Protein AF-A0A0L7K1T4-F1 (afdb_monomer)

Organism: Operophtera brumata (NCBI:txid104452)

Nearest PDB structures (foldseek):
  3ml4-assembly2_C  TM=9.241E-01  e=2.033E-04  Mus musculus
  3ml4-assembly2_D  TM=9.144E-01  e=3.944E-04  Mus musculus
  3ml4-assembly1_A  TM=9.042E-01  e=3.714E-04  Mus musculus
  2v76-assemb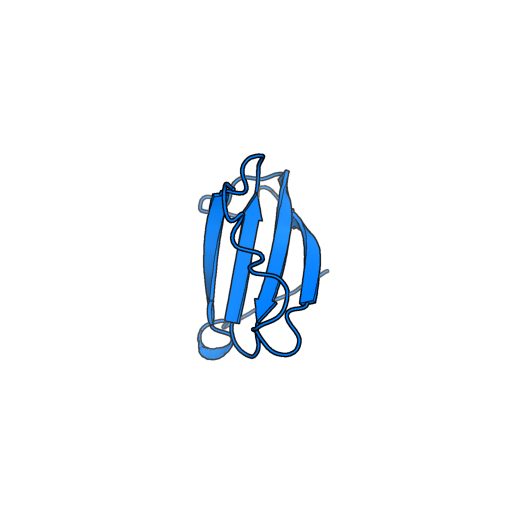ly1_A  TM=8.029E-01  e=4.267E-01  Homo sapiens
  7stt-assembly1_A  TM=5.246E-01  e=4.813E-01  Pedobacter yulinensis

Sequence (67 aa):
MFASPQVGTQLGSSKEFLVMIGGGNKKLPAGPARLHLQGRRFTLTSGVPPRLLGLWELAHLRFCRFY

pLDDT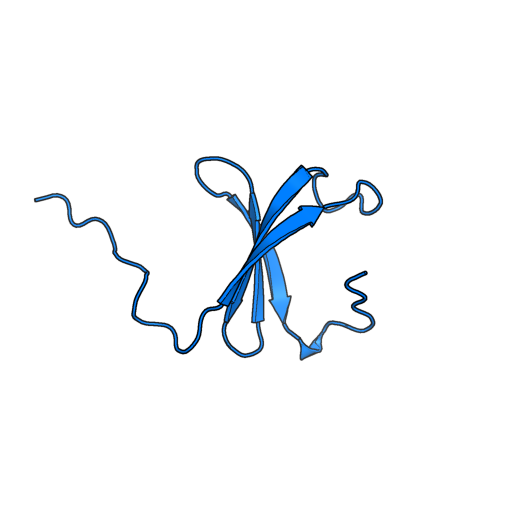: mean 72.6, std 16.74, range [32.94, 89.88]

Radius of gyration: 13.57 Å; Cα contacts (8 Å, |Δi|>4): 90; chains: 1; bounding box: 40×17×34 Å

Mean predicted aligned error: 10.36 Å

InterPro domains:
  IPR011993 PH-like domain superfamily [G3DSA:2.30.29.30] (14-66)
  IPR037746 Protein Dok-7 [PTHR21636] (9-62)

Secondary structure (DSSP, 8-state):
------TTSSSTT-EEEEEEE-TT-TTS-SEEEEEEEETTEEEEEETTTTEEEEEEEGGG-S-----

Foldseek 3Di:
DPPDPCPPPPQPPWDKDWDFADPPDPLADGGIWIWTDGPQKIWIWDDVVTDTSDIDGVVPCPDDDDD

Structure (mmCIF, N/CA/C/O backbone):
data_AF-A0A0L7K1T4-F1
#
_entry.id   AF-A0A0L7K1T4-F1
#
loop_
_atom_site.group_PDB
_atom_site.id
_atom_site.type_symbol
_atom_site.label_atom_id
_atom_site.label_alt_id
_atom_site.label_comp_id
_atom_site.label_asym_id
_atom_site.label_entity_id
_atom_site.label_seq_id
_atom_site.pdbx_PDB_ins_code
_atom_site.Cartn_x
_atom_site.Cartn_y
_atom_site.Cartn_z
_atom_site.occupancy
_atom_site.B_iso_or_equiv
_atom_site.auth_seq_id
_atom_site.auth_comp_id
_atom_site.auth_asym_id
_atom_site.auth_atom_id
_atom_site.pdbx_PDB_model_num
ATOM 1 N N . MET A 1 1 ? 22.025 -3.712 19.902 1.00 34.25 1 MET A N 1
ATOM 2 C CA . MET A 1 1 ? 20.735 -4.391 19.650 1.00 34.25 1 MET A CA 1
ATOM 3 C C . MET A 1 1 ? 19.849 -3.441 18.864 1.00 34.25 1 MET A C 1
ATOM 5 O O . MET A 1 1 ? 19.324 -2.499 19.438 1.00 34.25 1 MET A O 1
ATOM 9 N N . PHE A 1 2 ? 19.755 -3.622 17.546 1.00 32.94 2 PHE A N 1
ATOM 10 C CA . PHE A 1 2 ? 18.804 -2.875 16.725 1.00 32.94 2 PHE A CA 1
ATOM 11 C C . PHE A 1 2 ? 17.421 -3.475 16.971 1.00 32.94 2 PHE A C 1
ATOM 13 O O . PHE A 1 2 ? 17.150 -4.592 16.534 1.00 32.94 2 PHE A O 1
ATOM 20 N N . ALA A 1 3 ? 16.577 -2.774 17.728 1.00 35.62 3 ALA A N 1
ATOM 21 C CA . ALA A 1 3 ? 15.183 -3.155 17.885 1.00 35.62 3 ALA A CA 1
ATOM 22 C C . ALA A 1 3 ? 14.494 -2.992 16.523 1.00 35.62 3 ALA A C 1
ATOM 24 O O . ALA A 1 3 ? 14.180 -1.8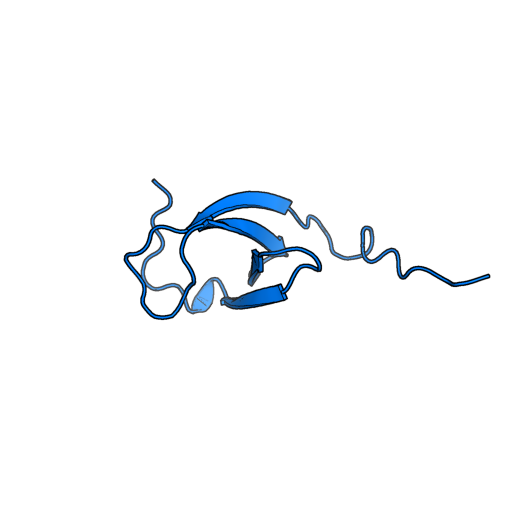84 16.094 1.00 35.62 3 ALA A O 1
ATOM 25 N N . SER A 1 4 ? 14.320 -4.103 15.811 1.00 37.19 4 SER A N 1
ATOM 26 C CA . SER A 1 4 ? 13.414 -4.182 14.671 1.00 37.19 4 SER A CA 1
ATOM 27 C C . SER A 1 4 ? 12.012 -3.991 15.246 1.00 37.19 4 SER A C 1
ATOM 29 O O . SER A 1 4 ? 11.636 -4.755 16.138 1.00 37.19 4 SER A O 1
ATOM 31 N N . PRO A 1 5 ? 11.233 -2.987 14.821 1.00 39.34 5 PRO A N 1
ATOM 32 C CA . PRO A 1 5 ? 9.887 -2.841 15.337 1.00 39.34 5 PRO A CA 1
ATOM 33 C C . PRO A 1 5 ? 9.079 -4.034 14.813 1.00 39.34 5 PRO A C 1
ATOM 35 O O . PRO A 1 5 ? 8.729 -4.097 13.636 1.00 39.34 5 PRO A O 1
ATOM 38 N N . GLN A 1 6 ? 8.824 -5.021 15.675 1.00 47.22 6 GLN A N 1
ATOM 39 C CA . GLN A 1 6 ? 7.884 -6.108 15.413 1.00 47.22 6 GLN A CA 1
ATOM 40 C C . GLN A 1 6 ? 6.464 -5.529 15.453 1.00 47.22 6 GLN A C 1
ATOM 42 O O . GLN A 1 6 ? 5.697 -5.738 16.388 1.00 47.22 6 GLN A O 1
ATOM 47 N N . VAL A 1 7 ? 6.106 -4.771 14.416 1.00 46.25 7 VAL A N 1
ATOM 48 C CA . VAL A 1 7 ? 4.737 -4.307 14.152 1.00 46.25 7 VAL A CA 1
ATOM 49 C C . VAL A 1 7 ? 3.950 -5.483 13.572 1.00 46.25 7 VAL A C 1
ATOM 51 O O . VAL A 1 7 ? 3.552 -5.479 12.415 1.00 46.25 7 VAL A O 1
ATOM 54 N N . GLY A 1 8 ? 3.819 -6.560 14.342 1.00 46.84 8 GLY A N 1
ATOM 55 C CA . GLY A 1 8 ? 3.126 -7.777 13.909 1.00 46.84 8 GLY A CA 1
ATOM 56 C C . GLY A 1 8 ? 2.016 -8.222 14.852 1.00 46.84 8 GLY A C 1
ATOM 57 O O . GLY A 1 8 ? 1.120 -8.943 14.432 1.00 46.84 8 GLY A O 1
ATOM 58 N N . THR A 1 9 ? 2.043 -7.793 16.116 1.00 44.59 9 THR A N 1
ATOM 59 C CA . THR A 1 9 ? 1.251 -8.447 17.171 1.00 44.59 9 THR A CA 1
ATOM 60 C C . THR A 1 9 ? 0.285 -7.536 17.929 1.00 44.59 9 THR A C 1
ATOM 62 O O . THR A 1 9 ? -0.427 -8.034 18.794 1.00 44.59 9 THR A O 1
ATOM 65 N N . GLN A 1 10 ? 0.182 -6.238 17.608 1.00 49.09 10 GLN A N 1
ATOM 66 C CA . GLN A 1 10 ? -0.604 -5.294 18.429 1.00 49.09 10 GLN A CA 1
ATOM 67 C C . GLN A 1 10 ? -1.881 -4.719 17.792 1.00 49.09 10 GLN A C 1
ATOM 69 O O . GLN A 1 10 ? -2.480 -3.799 18.341 1.00 49.09 10 GLN A O 1
ATOM 74 N N . LEU A 1 11 ? -2.350 -5.239 16.658 1.00 56.34 11 LEU A N 1
ATOM 75 C CA . LEU A 1 11 ? -3.586 -4.757 16.031 1.00 56.34 11 LEU A CA 1
ATOM 76 C C . LEU A 1 11 ? -4.502 -5.949 15.775 1.00 56.34 11 LEU A C 1
ATOM 78 O O . LEU A 1 11 ? -4.256 -6.750 14.875 1.00 56.34 11 LEU A O 1
ATOM 82 N N . GLY A 1 12 ? -5.520 -6.085 16.628 1.00 53.38 12 GLY A N 1
ATOM 83 C CA . GLY A 1 12 ? -6.483 -7.182 16.612 1.00 53.38 12 GLY A CA 1
ATOM 84 C C . GLY A 1 12 ? -6.912 -7.567 15.196 1.00 53.38 12 GLY A C 1
ATOM 85 O O . GLY A 1 12 ? -7.339 -6.722 14.415 1.00 53.38 12 GLY A O 1
ATOM 86 N N . SER A 1 13 ? -6.767 -8.853 14.868 1.00 58.94 13 SER A N 1
ATOM 87 C CA . SER A 1 13 ? -7.192 -9.451 13.598 1.00 58.94 13 SER A CA 1
ATOM 88 C C . SER A 1 13 ? -6.787 -8.650 12.344 1.00 58.94 13 SER A C 1
ATOM 90 O O . SER A 1 13 ? -7.616 -8.422 11.459 1.00 58.94 13 SER A O 1
ATOM 92 N N . SER A 1 14 ? -5.524 -8.224 12.237 1.00 68.38 14 SER A N 1
ATOM 93 C CA . SER A 1 14 ? -4.998 -7.726 10.961 1.00 68.38 14 SER A CA 1
ATOM 94 C C . SER A 1 14 ? -4.892 -8.890 9.971 1.00 68.38 14 SER A C 1
ATOM 96 O O . SER A 1 14 ? -4.059 -9.776 10.155 1.00 68.38 14 SER A O 1
ATOM 98 N N . LYS A 1 15 ? -5.742 -8.920 8.938 1.00 82.12 15 LYS A N 1
ATOM 99 C CA . LYS A 1 15 ? -5.722 -9.973 7.911 1.00 82.12 15 LYS A CA 1
ATOM 100 C C . LYS A 1 15 ? -5.047 -9.450 6.652 1.00 82.12 15 LYS A C 1
ATOM 102 O O . LYS A 1 15 ? -5.438 -8.411 6.126 1.00 82.12 15 LYS A O 1
ATOM 107 N N . GLU A 1 16 ? -4.038 -10.166 6.181 1.00 85.50 16 GLU A N 1
ATOM 108 C CA . GLU A 1 16 ? -3.273 -9.795 4.994 1.00 85.50 16 GLU A CA 1
ATOM 109 C C . GLU A 1 16 ? -3.641 -10.693 3.815 1.00 85.50 16 GLU A C 1
ATOM 111 O O . GLU A 1 16 ? -3.779 -11.908 3.961 1.00 85.50 16 GLU A O 1
ATOM 116 N N . PHE A 1 17 ? -3.780 -10.092 2.637 1.00 85.62 17 PHE A N 1
ATOM 117 C CA . PHE A 1 17 ? -4.086 -10.786 1.393 1.00 85.62 17 PHE A CA 1
ATOM 118 C C . PHE A 1 17 ? -3.131 -10.331 0.298 1.00 85.62 17 PHE A C 1
ATOM 120 O O . PHE A 1 17 ? -2.881 -9.137 0.129 1.00 85.62 17 PHE A O 1
ATOM 127 N N . LEU A 1 18 ? -2.618 -11.283 -0.476 1.00 87.25 18 LEU A N 1
ATOM 128 C CA . LEU A 1 18 ? -1.924 -10.981 -1.722 1.00 87.25 18 LEU A CA 1
ATOM 129 C C . LEU A 1 18 ? -2.971 -10.743 -2.807 1.00 87.25 18 LEU A C 1
ATOM 131 O O . LEU A 1 18 ? -3.843 -11.580 -3.025 1.00 87.25 18 LEU A O 1
ATOM 135 N N . VAL A 1 19 ? -2.895 -9.587 -3.458 1.00 87.88 19 VAL A N 1
ATOM 136 C CA . VAL A 1 19 ? -3.854 -9.156 -4.478 1.00 87.88 19 VAL A CA 1
ATOM 137 C C . VAL A 1 19 ? -3.121 -8.679 -5.726 1.00 87.88 19 VAL A C 1
ATOM 139 O O . VAL A 1 19 ? -1.984 -8.209 -5.664 1.00 87.88 19 VAL A O 1
ATOM 142 N N . MET A 1 20 ? -3.785 -8.782 -6.872 1.00 86.69 20 MET A N 1
ATOM 143 C CA . MET A 1 20 ? -3.295 -8.244 -8.136 1.00 86.69 20 MET A CA 1
ATOM 144 C C . MET A 1 20 ? -4.098 -6.992 -8.484 1.00 86.69 20 MET A C 1
ATOM 146 O O . MET A 1 20 ? -5.320 -7.046 -8.613 1.00 86.69 20 MET A O 1
ATOM 150 N N . ILE A 1 21 ? -3.424 -5.851 -8.619 1.00 85.69 21 ILE A N 1
ATOM 151 C CA . ILE A 1 21 ? -4.060 -4.600 -9.035 1.00 85.69 21 ILE A CA 1
ATOM 152 C C . ILE A 1 21 ? -4.135 -4.593 -10.563 1.00 85.69 21 ILE A C 1
ATOM 154 O O . ILE A 1 21 ? -3.104 -4.572 -11.239 1.00 85.69 21 ILE A O 1
ATOM 158 N N . GLY A 1 22 ? -5.351 -4.589 -11.109 1.00 82.88 22 GLY A N 1
ATOM 159 C CA . GLY A 1 22 ? -5.579 -4.398 -12.542 1.00 82.88 22 GLY A CA 1
ATOM 160 C C . GLY A 1 22 ? -5.316 -2.952 -12.985 1.00 82.88 22 GLY A C 1
ATOM 161 O O . GLY A 1 22 ? -5.575 -2.006 -12.244 1.00 82.88 22 GLY A O 1
ATOM 162 N N . GLY A 1 23 ? -4.851 -2.757 -14.222 1.00 76.44 23 GLY A N 1
ATOM 163 C CA . GLY A 1 23 ? -4.470 -1.446 -14.779 1.00 76.44 23 GLY A CA 1
ATOM 164 C C . GLY A 1 23 ? -5.612 -0.474 -15.115 1.00 76.44 23 GLY A C 1
ATOM 165 O O . GLY A 1 23 ? -5.411 0.449 -15.896 1.00 76.44 23 GLY A O 1
ATOM 166 N N . GLY A 1 24 ? -6.810 -0.661 -14.556 1.00 67.56 24 GLY A N 1
ATOM 167 C CA . GLY A 1 24 ? -7.986 0.168 -14.858 1.00 67.56 24 GLY A CA 1
ATOM 168 C C . GLY A 1 24 ? -8.068 1.478 -14.066 1.00 67.56 2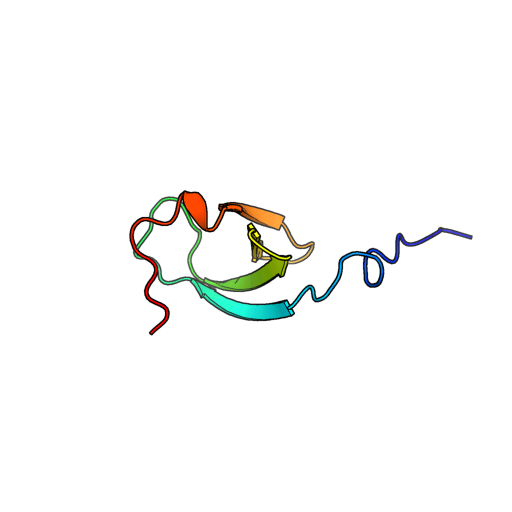4 GLY A C 1
ATOM 169 O O . GLY A 1 24 ? -8.821 2.377 -14.434 1.00 67.56 24 GLY A O 1
ATOM 170 N N . ASN A 1 25 ? -7.303 1.612 -12.979 1.00 68.94 25 ASN A N 1
ATOM 171 C CA . ASN A 1 25 ? -7.337 2.792 -12.119 1.00 68.94 25 ASN A CA 1
ATOM 172 C C . ASN A 1 25 ? -6.035 3.593 -12.241 1.00 68.94 25 ASN A C 1
ATOM 174 O O . ASN A 1 25 ? -5.005 3.170 -11.731 1.00 68.94 25 ASN A O 1
ATOM 178 N N . LYS A 1 26 ? -6.094 4.796 -12.832 1.00 69.56 26 LYS A N 1
ATOM 179 C CA . LYS A 1 26 ? -4.927 5.694 -12.989 1.00 69.56 26 LYS A CA 1
ATOM 180 C C . LYS A 1 26 ? -4.238 6.060 -11.667 1.00 69.56 26 LYS A C 1
ATOM 182 O O . LYS A 1 26 ? -3.097 6.505 -11.685 1.00 69.56 26 LYS A O 1
ATOM 187 N N . LYS A 1 27 ? -4.931 5.917 -10.532 1.00 76.12 27 LYS A N 1
ATOM 188 C CA . LYS A 1 27 ? -4.401 6.251 -9.203 1.00 76.12 27 LYS A CA 1
ATOM 189 C C . LYS A 1 27 ? -3.621 5.109 -8.549 1.00 76.12 27 LYS A C 1
ATOM 191 O O . LYS A 1 27 ? -2.955 5.362 -7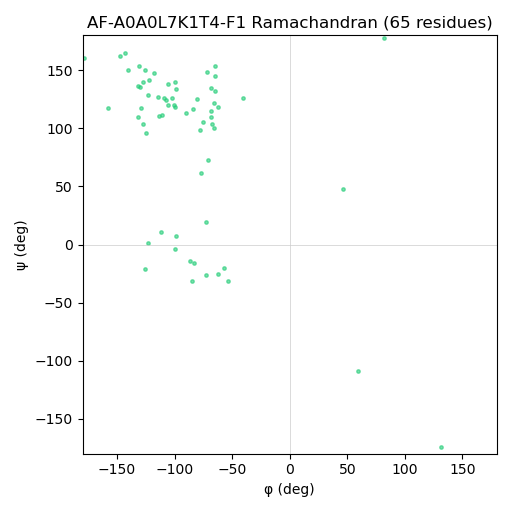.552 1.00 76.12 27 LYS A O 1
ATOM 196 N N . LEU A 1 28 ? -3.717 3.879 -9.061 1.00 78.75 28 LEU A N 1
ATOM 197 C CA . LEU A 1 28 ? -3.043 2.719 -8.481 1.00 78.75 28 LEU A CA 1
ATOM 198 C C . LEU A 1 28 ? -2.138 2.051 -9.520 1.00 78.75 28 LEU A C 1
ATOM 200 O O . LEU A 1 28 ? -2.604 1.745 -10.617 1.00 78.75 28 LEU A O 1
ATOM 204 N N . PRO A 1 29 ? -0.858 1.801 -9.193 1.00 79.75 29 PRO A N 1
ATOM 205 C CA . PRO A 1 29 ? 0.023 1.083 -10.097 1.00 79.75 29 PRO A CA 1
ATOM 206 C C . PRO A 1 29 ? -0.484 -0.349 -10.272 1.00 79.75 29 PRO A C 1
ATOM 208 O O . PRO A 1 29 ? -0.795 -1.027 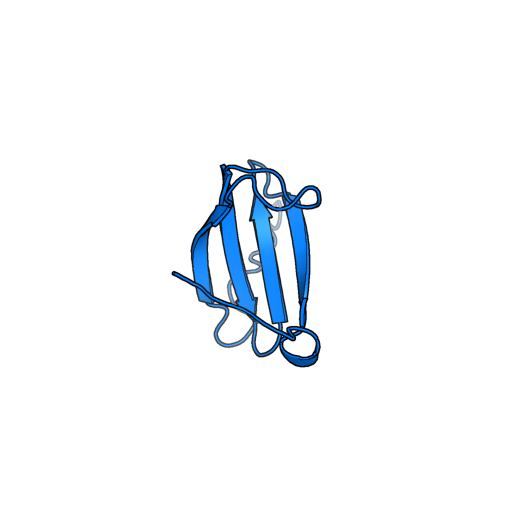-9.292 1.00 79.75 29 PRO A O 1
ATOM 211 N N . ALA A 1 30 ? -0.561 -0.804 -11.521 1.00 85.19 30 ALA A N 1
ATOM 212 C CA . ALA A 1 30 ? -0.877 -2.193 -11.815 1.00 85.19 30 ALA A CA 1
ATOM 213 C C . ALA A 1 30 ? 0.237 -3.112 -11.296 1.00 85.19 30 ALA A C 1
ATOM 215 O O . ALA A 1 30 ? 1.416 -2.756 -11.352 1.00 85.19 30 ALA A O 1
ATOM 216 N N . GLY A 1 31 ? -0.134 -4.302 -10.827 1.00 86.81 31 GLY A N 1
ATOM 217 C CA . GLY A 1 31 ? 0.822 -5.314 -10.380 1.00 86.81 31 GLY A CA 1
ATOM 218 C C . GLY A 1 31 ? 0.510 -5.922 -9.011 1.00 86.81 31 GLY A C 1
ATOM 219 O O . GLY A 1 31 ? -0.555 -5.676 -8.437 1.00 86.81 31 GLY A O 1
ATOM 220 N N . PRO A 1 32 ? 1.418 -6.769 -8.498 1.00 87.50 32 PRO A N 1
ATOM 221 C CA . PRO A 1 32 ? 1.232 -7.456 -7.229 1.00 87.50 32 PRO A CA 1
ATOM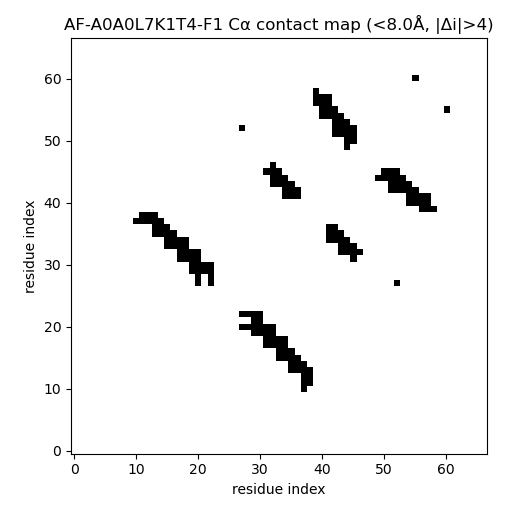 222 C C . PRO A 1 32 ? 1.285 -6.473 -6.057 1.00 87.50 32 PRO A C 1
ATOM 224 O O . PRO A 1 32 ? 2.178 -5.627 -5.959 1.00 87.50 32 PRO A O 1
ATOM 227 N N . ALA A 1 33 ? 0.335 -6.619 -5.142 1.00 89.88 33 ALA A N 1
ATOM 228 C CA . ALA A 1 33 ? 0.218 -5.803 -3.948 1.00 89.88 33 ALA A CA 1
ATOM 229 C C . ALA A 1 33 ? -0.262 -6.632 -2.752 1.00 89.88 33 ALA A C 1
ATOM 231 O O . ALA A 1 33 ? -0.757 -7.752 -2.882 1.00 89.88 33 ALA A O 1
ATOM 232 N N . ARG A 1 34 ? -0.101 -6.063 -1.564 1.00 88.62 34 ARG A N 1
ATOM 233 C CA . ARG A 1 34 ? -0.593 -6.592 -0.297 1.00 88.62 34 ARG A CA 1
ATOM 234 C C . ARG A 1 34 ? -1.743 -5.721 0.182 1.00 88.62 34 ARG A C 1
ATOM 236 O O . ARG A 1 34 ? -1.596 -4.507 0.295 1.00 88.62 34 ARG A O 1
ATOM 243 N N . LEU A 1 35 ? -2.880 -6.341 0.454 1.00 86.94 35 LEU A N 1
ATOM 244 C CA . LEU A 1 35 ? -4.036 -5.718 1.081 1.00 86.94 35 LEU A CA 1
ATOM 245 C C . LEU A 1 35 ? -4.050 -6.110 2.558 1.00 86.94 35 LEU A C 1
ATOM 247 O O . LEU A 1 35 ? -4.148 -7.293 2.874 1.00 86.94 35 LEU A O 1
ATOM 251 N N . HIS A 1 36 ? -3.990 -5.134 3.454 1.00 88.19 36 HIS A N 1
ATOM 252 C CA . HIS A 1 36 ? -4.102 -5.360 4.890 1.00 88.19 36 HIS A CA 1
ATOM 253 C C . HIS A 1 36 ? -5.464 -4.855 5.357 1.00 88.19 36 HIS A C 1
ATOM 255 O O . HIS A 1 36 ? -5.804 -3.693 5.144 1.00 88.19 36 HIS A O 1
ATOM 261 N N . LEU A 1 37 ? -6.248 -5.721 5.995 1.00 83.62 37 LEU A N 1
ATOM 262 C CA . LEU A 1 37 ? -7.509 -5.373 6.639 1.00 83.62 37 LEU A CA 1
ATOM 263 C C . LEU A 1 37 ? -7.272 -5.229 8.139 1.00 83.62 37 LEU A C 1
ATOM 265 O O . LEU A 1 37 ? -6.909 -6.201 8.793 1.00 83.62 37 LEU A O 1
ATOM 269 N N . GLN A 1 38 ? -7.507 -4.037 8.681 1.00 83.00 38 GLN A N 1
ATOM 270 C CA . GLN A 1 38 ? -7.405 -3.743 10.109 1.00 83.00 38 GLN A CA 1
ATOM 271 C C . GLN A 1 38 ? -8.734 -3.157 10.583 1.00 83.00 38 GLN A C 1
ATOM 273 O O . GLN A 1 38 ? -9.019 -1.967 10.415 1.00 83.00 38 GLN A O 1
ATOM 278 N N . GLY A 1 39 ? -9.592 -4.016 11.137 1.00 80.31 39 GLY A N 1
ATOM 279 C CA . GLY A 1 39 ? -10.939 -3.640 11.564 1.00 80.31 39 GLY A CA 1
ATOM 280 C C . GLY A 1 39 ? -11.783 -3.084 10.410 1.00 80.31 39 GLY A C 1
ATOM 281 O O . GLY A 1 39 ? -12.193 -3.819 9.518 1.00 80.31 39 GLY A O 1
ATOM 282 N N . ARG A 1 40 ? -12.053 -1.772 10.433 1.00 79.50 40 ARG A N 1
ATOM 283 C CA . ARG A 1 40 ? -12.863 -1.043 9.431 1.00 79.50 40 ARG A CA 1
ATOM 284 C C . ARG A 1 40 ? -12.034 -0.310 8.372 1.00 79.50 40 ARG A C 1
ATOM 286 O O . ARG A 1 40 ? -12.587 0.456 7.582 1.00 79.50 40 ARG A O 1
ATOM 293 N N . ARG A 1 41 ? -10.719 -0.518 8.360 1.00 82.75 41 ARG A N 1
ATOM 294 C CA . ARG A 1 41 ? -9.790 0.106 7.415 1.00 82.75 41 ARG A CA 1
ATOM 295 C C . ARG A 1 41 ? -9.109 -0.953 6.576 1.00 82.75 41 ARG A C 1
ATOM 297 O O . ARG A 1 41 ? -8.827 -2.049 7.061 1.00 82.75 41 ARG A O 1
ATOM 304 N N . PHE A 1 42 ? -8.808 -0.595 5.338 1.00 86.94 42 PHE A N 1
ATOM 305 C CA . PHE A 1 42 ? -7.947 -1.394 4.489 1.00 86.94 42 PHE A CA 1
ATOM 306 C C . PHE A 1 42 ? -6.822 -0.542 3.919 1.00 86.94 42 PHE A C 1
ATOM 308 O O . PHE A 1 42 ? -7.019 0.617 3.545 1.00 86.94 42 PHE A O 1
ATOM 315 N N . THR A 1 43 ? -5.630 -1.120 3.875 1.00 88.25 43 THR A N 1
ATOM 316 C CA . THR A 1 43 ? -4.436 -0.496 3.312 1.00 88.25 43 THR A CA 1
ATOM 317 C C . THR A 1 43 ? -3.889 -1.366 2.201 1.00 88.25 43 THR A C 1
ATOM 319 O O . THR A 1 43 ? -3.917 -2.591 2.278 1.00 88.25 43 THR A O 1
ATOM 322 N N . LEU A 1 44 ? -3.403 -0.730 1.145 1.00 88.69 44 LEU A N 1
ATOM 323 C CA . LEU A 1 44 ? -2.785 -1.410 0.020 1.00 88.69 44 LEU A CA 1
ATOM 324 C C . LEU A 1 44 ? -1.318 -1.011 -0.013 1.00 88.69 44 LEU A C 1
ATOM 326 O O . LEU A 1 44 ? -1.006 0.180 -0.007 1.00 88.69 44 LEU A O 1
ATOM 330 N N . THR A 1 45 ? -0.421 -1.985 -0.045 1.00 89.81 45 THR A N 1
ATOM 331 C CA . THR A 1 45 ? 1.021 -1.760 -0.132 1.00 89.81 45 THR A CA 1
ATOM 332 C C . THR A 1 45 ? 1.611 -2.526 -1.312 1.00 89.81 45 THR A C 1
ATOM 334 O O . THR A 1 45 ? 1.090 -3.566 -1.709 1.00 89.81 45 THR A O 1
ATOM 337 N N . SER A 1 46 ? 2.684 -2.028 -1.920 1.00 87.38 46 SER A N 1
ATOM 338 C CA . SER A 1 46 ? 3.407 -2.760 -2.968 1.00 87.38 46 SER A CA 1
ATOM 339 C C . SER A 1 46 ? 4.905 -2.469 -2.954 1.00 87.38 46 SER A C 1
ATOM 341 O O . SER A 1 46 ? 5.362 -1.481 -2.379 1.00 87.38 46 SER A O 1
ATOM 343 N N . GLY A 1 47 ? 5.672 -3.346 -3.605 1.00 82.00 47 GLY A N 1
ATOM 344 C CA . GLY A 1 47 ? 7.125 -3.232 -3.725 1.00 82.00 47 GLY A CA 1
ATOM 345 C C . GLY A 1 47 ? 7.909 -3.737 -2.509 1.00 82.00 47 GLY A C 1
ATOM 346 O O . GLY A 1 47 ? 7.348 -4.186 -1.509 1.00 82.00 47 GLY A O 1
ATOM 347 N N . VAL A 1 48 ? 9.236 -3.681 -2.636 1.00 79.75 48 VAL A N 1
ATOM 348 C CA . VAL A 1 48 ? 10.213 -3.984 -1.583 1.00 79.75 48 VAL A CA 1
ATOM 349 C C . VAL A 1 48 ? 11.196 -2.806 -1.524 1.00 79.75 48 VAL A C 1
ATOM 351 O O . VAL A 1 48 ? 11.866 -2.560 -2.528 1.00 79.75 48 VAL A O 1
ATOM 354 N N . PRO A 1 49 ? 11.289 -2.055 -0.407 1.00 79.06 49 PRO A N 1
ATOM 355 C CA . PRO A 1 49 ? 10.463 -2.144 0.804 1.00 79.06 49 PRO A CA 1
ATOM 356 C C . PRO A 1 49 ? 8.985 -1.787 0.531 1.00 79.06 49 PRO A C 1
ATOM 358 O O . PRO A 1 49 ? 8.706 -1.046 -0.414 1.00 79.06 49 PRO A O 1
ATOM 361 N N . PRO A 1 50 ? 8.029 -2.308 1.325 1.00 81.25 50 PRO A N 1
ATOM 362 C CA . PRO A 1 50 ? 6.602 -2.107 1.084 1.00 81.25 50 PRO A CA 1
ATOM 363 C C . PRO A 1 50 ? 6.232 -0.623 1.163 1.00 81.25 50 PRO A C 1
ATOM 365 O O . PRO A 1 50 ? 6.371 0.015 2.207 1.00 81.25 50 PRO A O 1
ATOM 368 N N . ARG A 1 51 ? 5.743 -0.070 0.050 1.00 85.75 51 ARG A N 1
ATOM 369 C CA . ARG A 1 51 ? 5.241 1.305 -0.036 1.00 85.75 51 ARG A CA 1
ATOM 370 C C . ARG A 1 51 ? 3.729 1.322 0.062 1.00 85.75 51 ARG A C 1
ATOM 372 O O . ARG A 1 51 ? 3.061 0.551 -0.619 1.00 85.75 51 ARG A O 1
ATOM 379 N N . LEU A 1 52 ? 3.193 2.225 0.879 1.00 86.75 52 LEU A N 1
ATOM 380 C CA . LEU A 1 52 ? 1.755 2.445 0.987 1.00 86.75 52 LEU A CA 1
ATOM 381 C C . LEU A 1 52 ? 1.230 3.072 -0.311 1.00 86.75 52 LEU A C 1
ATOM 383 O O . LEU A 1 52 ? 1.589 4.195 -0.653 1.00 86.75 52 LEU A O 1
ATOM 387 N N . LEU A 1 53 ? 0.386 2.333 -1.027 1.00 85.62 53 LEU A N 1
ATOM 388 C CA . LEU A 1 53 ? -0.309 2.794 -2.229 1.00 85.62 53 LEU A CA 1
ATOM 389 C C . LEU A 1 53 ? -1.594 3.548 -1.891 1.00 85.62 53 LEU A C 1
ATOM 391 O O . LEU A 1 53 ? -1.992 4.453 -2.618 1.00 85.62 53 LEU A O 1
ATOM 395 N N . GLY A 1 54 ? -2.247 3.175 -0.792 1.00 85.38 54 GLY A N 1
ATOM 396 C CA . GLY A 1 54 ? -3.425 3.877 -0.312 1.00 85.38 54 GLY A CA 1
ATOM 397 C C . GLY A 1 54 ? -3.980 3.298 0.980 1.00 85.38 54 GLY A C 1
ATOM 398 O O . GLY A 1 54 ? -3.695 2.157 1.354 1.00 85.38 54 GLY A O 1
ATOM 399 N N . LEU A 1 55 ? -4.774 4.122 1.655 1.00 85.62 55 LEU A N 1
ATOM 400 C CA . LEU A 1 55 ? -5.538 3.778 2.843 1.00 85.62 55 LEU A CA 1
ATOM 401 C C . LEU A 1 55 ? -6.969 4.238 2.623 1.00 85.62 55 LEU A C 1
ATOM 403 O O . LEU A 1 55 ? -7.214 5.356 2.170 1.00 85.62 55 LEU A O 1
ATOM 407 N N . TRP A 1 56 ? -7.908 3.378 2.977 1.00 84.88 56 TRP A N 1
ATOM 408 C CA . TRP A 1 56 ? -9.323 3.658 2.834 1.00 84.88 56 TRP A CA 1
ATOM 409 C C . TRP A 1 56 ? -10.084 3.122 4.039 1.00 84.88 56 TRP A C 1
ATOM 411 O O . TRP A 1 56 ? -9.725 2.110 4.646 1.00 84.88 56 TRP A O 1
ATOM 421 N N . GLU A 1 57 ? -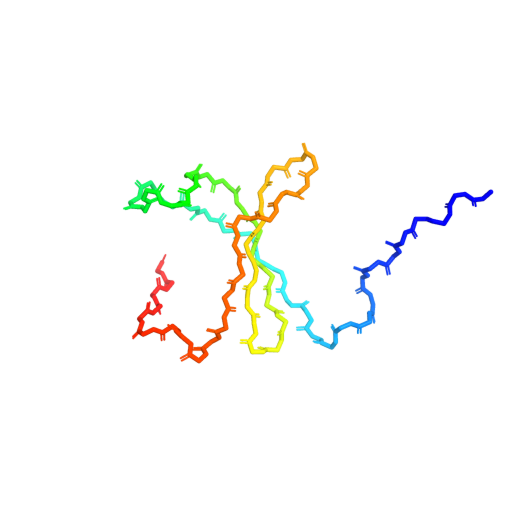11.178 3.799 4.359 1.00 80.81 57 GLU A N 1
ATOM 422 C CA . GLU A 1 57 ? -12.127 3.351 5.369 1.00 80.81 57 GLU A CA 1
ATOM 423 C C . GLU A 1 57 ? -13.325 2.696 4.679 1.00 80.81 57 GLU A C 1
ATOM 425 O O . GLU A 1 57 ? -13.812 3.200 3.663 1.00 80.81 57 GLU A O 1
ATOM 430 N N . LEU A 1 58 ? -13.828 1.590 5.240 1.00 74.00 58 LEU A N 1
ATOM 431 C CA . LEU A 1 58 ? -15.008 0.886 4.719 1.00 74.00 58 LEU A CA 1
ATOM 432 C C . LEU A 1 58 ? -16.215 1.822 4.563 1.00 74.00 58 LEU A C 1
ATOM 434 O O . LEU A 1 58 ? -17.005 1.644 3.644 1.00 74.00 58 LEU A O 1
ATOM 438 N N . ALA A 1 59 ? -16.332 2.841 5.419 1.00 74.56 59 ALA A N 1
ATOM 439 C CA . ALA A 1 59 ? -17.413 3.823 5.369 1.00 74.56 59 ALA A CA 1
ATOM 440 C C . ALA A 1 59 ? -17.437 4.653 4.070 1.00 74.56 59 ALA A C 1
ATOM 442 O O . ALA A 1 59 ? -18.493 5.139 3.676 1.00 74.56 59 ALA A O 1
ATOM 443 N N . HIS A 1 60 ? -16.297 4.815 3.389 1.00 72.31 60 HIS A N 1
ATOM 444 C CA . HIS A 1 60 ? -16.184 5.631 2.173 1.00 72.31 60 HIS A CA 1
ATOM 445 C C . HIS A 1 60 ? -16.220 4.804 0.879 1.00 72.31 60 HIS A C 1
ATOM 447 O O . HIS A 1 60 ? -16.229 5.363 -0.224 1.00 72.31 60 HIS A O 1
ATOM 453 N N . LEU A 1 61 ? -16.261 3.474 0.989 1.00 69.81 61 LEU A N 1
ATOM 454 C CA . LEU A 1 61 ? -16.390 2.583 -0.156 1.00 69.81 61 LEU A CA 1
ATOM 455 C C . LEU A 1 61 ? -17.842 2.537 -0.638 1.00 69.81 61 LEU A C 1
ATOM 457 O O . LEU A 1 61 ? -18.663 1.790 -0.120 1.00 69.81 61 LEU A O 1
ATOM 461 N N . ARG A 1 62 ? -18.150 3.313 -1.680 1.00 68.38 62 ARG A N 1
ATOM 462 C CA . ARG A 1 62 ? -19.481 3.304 -2.316 1.00 68.38 62 ARG A CA 1
ATOM 463 C C . ARG A 1 62 ? -19.750 2.048 -3.155 1.00 68.38 62 ARG A C 1
ATOM 465 O O . ARG A 1 62 ? -20.902 1.676 -3.334 1.00 68.38 62 ARG A O 1
ATOM 472 N N . PHE A 1 63 ? -18.706 1.403 -3.675 1.00 59.22 63 PHE A N 1
ATOM 473 C CA . PHE A 1 63 ? -18.805 0.166 -4.450 1.00 59.22 63 PHE A CA 1
ATOM 474 C C . PHE A 1 63 ? -17.452 -0.553 -4.407 1.00 59.22 63 PHE A C 1
ATOM 476 O O . PHE A 1 63 ? -16.446 0.004 -4.846 1.00 59.22 63 PHE A O 1
ATOM 483 N N . CYS A 1 64 ? -17.400 -1.762 -3.847 1.00 57.84 64 CYS A N 1
ATOM 484 C CA . CYS A 1 64 ? -16.184 -2.571 -3.804 1.00 57.84 64 CYS A CA 1
ATOM 485 C C . CYS A 1 64 ? -16.528 -3.983 -4.275 1.00 57.84 64 CYS A C 1
ATOM 487 O O . CYS A 1 64 ? -17.261 -4.703 -3.601 1.00 57.84 64 CYS A O 1
ATOM 489 N N . ARG A 1 65 ? -16.049 -4.352 -5.466 1.00 57.03 65 ARG A N 1
ATOM 490 C CA . ARG A 1 65 ? -16.234 -5.685 -6.036 1.00 57.03 65 ARG A CA 1
ATOM 491 C C . ARG A 1 65 ? -14.863 -6.344 -6.116 1.00 57.03 65 ARG A C 1
ATOM 493 O O . ARG A 1 65 ? -14.021 -5.904 -6.892 1.00 57.03 65 ARG A O 1
ATOM 500 N N . PHE A 1 66 ? -14.651 -7.356 -5.286 1.00 51.53 66 PHE A N 1
ATOM 501 C CA . PHE A 1 66 ? -13.555 -8.305 -5.437 1.00 51.53 66 PHE A CA 1
ATOM 502 C C . PHE A 1 66 ? -14.117 -9.438 -6.303 1.00 51.53 66 PHE A C 1
ATOM 504 O O . PHE A 1 66 ? -15.089 -10.071 -5.895 1.00 51.53 66 PHE A O 1
ATOM 511 N N . TYR A 1 67 ? -13.613 -9.601 -7.524 1.00 48.22 67 TYR A N 1
ATOM 512 C CA . TYR A 1 67 ? -13.969 -10.699 -8.428 1.00 48.22 67 TYR A CA 1
ATOM 513 C C . TYR A 1 67 ? -12.691 -11.438 -8.805 1.00 48.22 67 TYR A C 1
ATOM 515 O O . TYR A 1 67 ? -11.657 -10.740 -8.930 1.00 48.22 67 TYR A O 1
#

Solvent-accessible surface area (backbo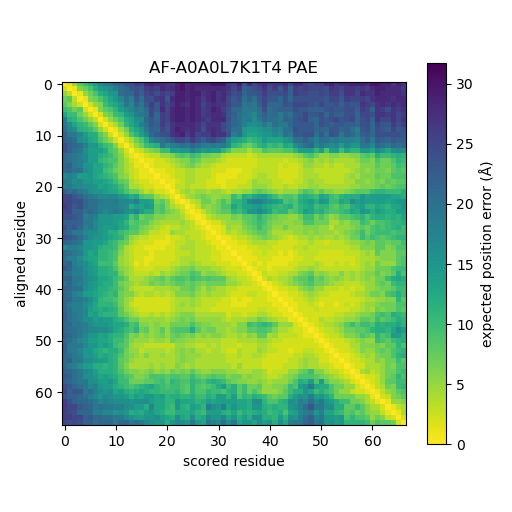ne atoms only — not comparable to full-atom values): 4415 Å² total; per-residue (Å²): 135,85,82,72,81,78,87,77,80,88,60,78,77,61,46,75,42,85,44,75,40,65,76,84,42,94,84,49,79,55,43,72,30,40,39,38,34,48,82,63,33,39,35,34,28,34,70,87,77,72,39,82,70,47,75,47,48,59,91,74,58,88,77,85,84,89,128